Protein AF-A0AA92TWD4-F1 (afdb_monomer)

pLDDT: mean 75.39, std 17.42, range [27.11, 96.5]

Mean predicted aligned error: 9.25 Å

Organism: NCBI:txid165179

Structure (mmCIF, N/CA/C/O backbone):
data_AF-A0AA92TWD4-F1
#
_entry.id   AF-A0AA92TWD4-F1
#
loop_
_atom_site.group_PDB
_atom_site.id
_atom_site.type_symbol
_atom_site.label_atom_id
_atom_site.label_alt_id
_atom_site.label_comp_id
_atom_site.label_asym_id
_atom_site.label_entity_id
_atom_site.label_seq_id
_atom_site.pdbx_PDB_ins_code
_atom_site.Cartn_x
_atom_site.Cartn_y
_atom_site.Cartn_z
_atom_site.occupancy
_atom_site.B_iso_or_equiv
_atom_site.auth_seq_id
_atom_site.auth_comp_id
_atom_site.auth_asym_id
_atom_site.auth_atom_id
_atom_site.pdbx_PDB_model_num
ATOM 1 N N . MET A 1 1 ? 1.223 0.949 -36.300 1.00 35.69 1 MET A N 1
ATOM 2 C CA . MET A 1 1 ? 0.682 0.267 -35.106 1.00 35.69 1 MET A CA 1
ATOM 3 C C . MET A 1 1 ? 1.889 -0.228 -34.320 1.00 35.69 1 MET A C 1
ATOM 5 O O . MET A 1 1 ? 2.682 -0.948 -34.904 1.00 35.69 1 MET A O 1
ATOM 9 N N . HIS A 1 2 ? 2.108 0.278 -33.099 1.00 35.28 2 HIS A N 1
ATOM 10 C CA . HIS A 1 2 ? 3.255 -0.041 -32.235 1.00 35.28 2 HIS A CA 1
ATOM 11 C C . HIS A 1 2 ? 2.772 -0.928 -31.090 1.00 35.28 2 HIS A C 1
ATOM 13 O O . HIS A 1 2 ? 1.965 -0.481 -30.281 1.00 35.28 2 HIS A O 1
ATOM 19 N N . GLY A 1 3 ? 3.277 -2.145 -30.998 1.00 50.66 3 GLY A N 1
ATOM 20 C CA . GLY A 1 3 ? 3.135 -2.968 -29.807 1.00 50.66 3 GLY A CA 1
ATOM 21 C C . GLY A 1 3 ? 3.986 -4.202 -29.998 1.00 50.66 3 GLY A C 1
ATOM 22 O O . GLY A 1 3 ? 3.710 -4.926 -30.937 1.00 50.66 3 GLY A O 1
ATOM 23 N N . ASP A 1 4 ? 5.025 -4.372 -29.176 1.00 41.34 4 ASP A N 1
ATOM 24 C CA . ASP A 1 4 ? 5.765 -5.642 -29.028 1.00 41.34 4 ASP A CA 1
ATOM 25 C C . ASP A 1 4 ? 6.674 -5.673 -27.774 1.00 41.34 4 ASP A C 1
ATOM 27 O O . ASP A 1 4 ? 7.666 -6.394 -27.700 1.00 41.34 4 ASP A O 1
ATOM 31 N N . GLY A 1 5 ? 6.332 -4.910 -26.733 1.00 43.69 5 GLY A N 1
ATOM 32 C CA . GLY A 1 5 ? 6.957 -5.008 -25.412 1.00 43.69 5 GLY A CA 1
ATOM 33 C C . GLY A 1 5 ? 5.935 -5.536 -24.421 1.00 43.69 5 GLY A C 1
ATOM 34 O O . GLY A 1 5 ? 5.270 -4.736 -23.782 1.00 43.69 5 GLY A O 1
ATOM 35 N N . LYS A 1 6 ? 5.763 -6.863 -24.378 1.00 47.19 6 LYS A N 1
ATOM 36 C CA . LYS A 1 6 ? 4.859 -7.626 -23.498 1.00 47.19 6 LYS A CA 1
ATOM 37 C C . LYS A 1 6 ? 4.498 -6.861 -22.219 1.00 47.19 6 LYS A C 1
ATOM 39 O O . LYS A 1 6 ? 5.357 -6.751 -21.341 1.00 47.19 6 LYS A O 1
ATOM 44 N N . ASP A 1 7 ? 3.246 -6.413 -22.094 1.00 52.31 7 ASP A N 1
ATOM 45 C CA . ASP A 1 7 ? 2.673 -6.034 -20.801 1.00 52.31 7 ASP A CA 1
ATOM 46 C C . ASP A 1 7 ? 2.887 -7.221 -19.861 1.00 52.31 7 ASP A C 1
ATOM 48 O O . ASP A 1 7 ? 2.222 -8.255 -19.946 1.00 52.31 7 ASP A O 1
ATOM 52 N N . THR A 1 8 ? 3.923 -7.124 -19.038 1.00 71.00 8 THR A N 1
ATOM 53 C CA . THR A 1 8 ? 4.309 -8.198 -18.137 1.00 71.00 8 THR A CA 1
ATOM 54 C C . THR A 1 8 ? 3.728 -7.834 -16.791 1.00 71.00 8 THR A C 1
ATOM 56 O O . THR A 1 8 ? 3.915 -6.722 -16.303 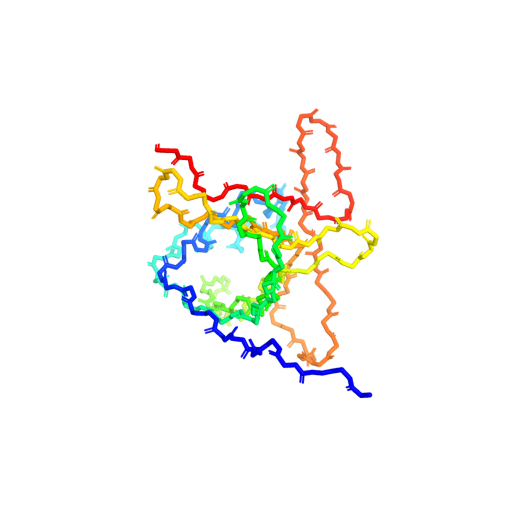1.00 71.00 8 THR A O 1
ATOM 59 N N . VAL A 1 9 ? 2.984 -8.757 -16.195 1.00 77.19 9 VAL A N 1
ATOM 60 C CA . VAL A 1 9 ? 2.442 -8.560 -14.855 1.00 77.19 9 VAL A CA 1
ATOM 61 C C . VAL A 1 9 ? 3.495 -9.008 -13.851 1.00 77.19 9 VAL A C 1
ATOM 63 O O . VAL A 1 9 ? 3.845 -10.186 -13.797 1.00 77.19 9 VAL A O 1
ATOM 66 N N . MET A 1 10 ? 3.981 -8.081 -13.031 1.00 81.31 10 MET A N 1
ATOM 67 C CA . MET A 1 10 ? 4.746 -8.404 -11.832 1.00 81.31 10 MET A CA 1
ATOM 68 C C . MET A 1 10 ? 3.780 -8.614 -10.671 1.00 81.31 10 MET A C 1
ATOM 70 O O . MET A 1 10 ? 2.837 -7.847 -10.488 1.00 81.31 10 MET A O 1
ATOM 74 N N . THR A 1 11 ? 4.026 -9.644 -9.865 1.00 85.25 11 THR A N 1
ATOM 75 C CA . THR A 1 11 ? 3.350 -9.813 -8.574 1.00 85.25 11 THR A CA 1
ATOM 76 C C . THR A 1 11 ? 4.326 -9.438 -7.472 1.00 85.25 11 THR A C 1
ATOM 78 O O . THR A 1 11 ? 5.381 -10.058 -7.343 1.00 85.25 11 THR A O 1
ATOM 81 N N . VAL A 1 12 ? 3.978 -8.426 -6.682 1.00 84.19 12 VAL A N 1
ATOM 82 C CA . VAL A 1 12 ? 4.672 -8.129 -5.430 1.00 84.19 12 VAL A CA 1
ATOM 83 C C . VAL A 1 12 ? 4.064 -9.021 -4.363 1.00 84.19 12 VAL A C 1
ATOM 85 O O . VAL A 1 12 ? 2.853 -8.984 -4.152 1.00 84.19 12 VAL A O 1
ATOM 88 N N . ASN A 1 13 ? 4.901 -9.828 -3.716 1.00 86.06 13 ASN A N 1
ATOM 89 C CA . ASN A 1 13 ? 4.480 -10.728 -2.650 1.00 86.06 13 ASN A CA 1
ATOM 90 C C . ASN A 1 13 ? 4.900 -10.185 -1.285 1.00 86.06 13 ASN A C 1
ATOM 92 O O . ASN A 1 13 ? 5.973 -9.595 -1.159 1.00 86.06 13 ASN A O 1
ATOM 96 N N . ASN A 1 14 ? 4.089 -10.4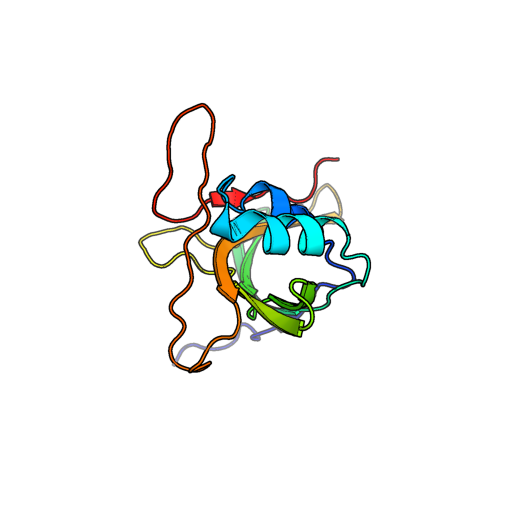54 -0.262 1.00 88.44 14 ASN A N 1
ATOM 97 C CA . ASN A 1 14 ? 4.395 -10.167 1.140 1.00 88.44 14 ASN A CA 1
ATOM 98 C C . ASN A 1 14 ? 4.724 -8.691 1.424 1.00 88.44 14 ASN A C 1
ATOM 100 O O . ASN A 1 14 ? 5.610 -8.384 2.222 1.00 88.44 14 ASN A O 1
ATOM 104 N N . PHE A 1 15 ? 4.016 -7.761 0.779 1.00 87.75 15 PHE A N 1
ATOM 105 C CA . PHE A 1 15 ? 4.254 -6.337 0.974 1.00 87.75 15 PHE A CA 1
ATOM 106 C C . PHE A 1 15 ? 3.803 -5.875 2.376 1.00 87.75 15 PHE A C 1
ATOM 108 O O . PHE A 1 15 ? 2.651 -6.113 2.760 1.00 87.75 15 PHE A O 1
ATOM 115 N N . PRO A 1 16 ? 4.663 -5.176 3.145 1.00 88.88 16 PRO A N 1
ATOM 116 C CA . PRO A 1 16 ? 4.367 -4.769 4.516 1.00 88.88 16 PRO A CA 1
ATOM 117 C C . PRO A 1 16 ? 3.545 -3.470 4.564 1.00 88.88 16 PRO A C 1
ATOM 119 O O . PRO A 1 16 ? 4.058 -2.400 4.893 1.00 88.88 16 PRO A O 1
ATOM 122 N N . VAL A 1 17 ? 2.242 -3.557 4.288 1.00 89.88 17 VAL A N 1
ATOM 123 C CA . VAL A 1 17 ? 1.313 -2.402 4.238 1.00 89.88 17 VAL A CA 1
ATOM 124 C C . VAL A 1 17 ? 1.283 -1.530 5.495 1.00 89.88 17 VAL A C 1
ATOM 126 O O . VAL A 1 17 ? 0.976 -0.343 5.396 1.00 89.88 17 VAL A O 1
ATOM 129 N N . LYS A 1 18 ? 1.670 -2.055 6.667 1.00 90.75 18 LYS A N 1
ATOM 130 C CA . LYS A 1 18 ? 1.784 -1.272 7.911 1.00 90.75 18 LYS A CA 1
ATOM 131 C C . LYS A 1 18 ? 2.705 -0.054 7.787 1.00 90.75 18 LYS A C 1
ATOM 133 O O . LYS A 1 18 ? 2.557 0.907 8.539 1.00 90.75 18 LYS A O 1
ATOM 138 N N . ILE A 1 19 ? 3.629 -0.052 6.817 1.00 86.88 19 ILE A N 1
ATOM 139 C CA . ILE A 1 19 ? 4.478 1.109 6.517 1.00 86.88 19 ILE A CA 1
ATOM 140 C C . ILE A 1 19 ? 3.658 2.350 6.133 1.00 86.88 19 ILE A C 1
ATOM 142 O O . ILE A 1 19 ? 4.069 3.470 6.439 1.00 86.88 19 ILE A O 1
ATOM 146 N N . PHE A 1 20 ? 2.470 2.168 5.544 1.00 87.56 20 PHE A N 1
ATOM 147 C CA . PHE A 1 20 ? 1.596 3.268 5.144 1.00 87.56 20 PHE A CA 1
ATOM 148 C C . PHE A 1 20 ? 1.021 4.049 6.330 1.00 87.56 20 PHE A C 1
ATOM 150 O O . PHE A 1 20 ? 0.711 5.229 6.178 1.00 87.56 20 PHE A O 1
ATOM 157 N N . ALA A 1 21 ? 0.988 3.466 7.535 1.00 89.12 21 ALA A N 1
ATOM 158 C CA . ALA A 1 21 ? 0.539 4.160 8.743 1.00 89.12 21 ALA A CA 1
ATOM 159 C C . ALA A 1 21 ? 1.360 5.422 9.054 1.00 89.12 21 ALA A C 1
ATOM 161 O O . ALA A 1 21 ? 0.847 6.351 9.675 1.00 89.12 21 ALA A O 1
ATOM 162 N N . ARG A 1 22 ? 2.622 5.492 8.605 1.00 85.19 22 ARG A N 1
ATOM 163 C CA . ARG A 1 22 ? 3.487 6.673 8.777 1.00 85.19 22 ARG A CA 1
ATOM 164 C C . ARG A 1 22 ? 2.975 7.906 8.031 1.00 85.19 22 ARG A C 1
ATOM 166 O O . ARG A 1 22 ? 3.298 9.016 8.434 1.00 85.19 22 ARG A O 1
ATOM 173 N N . TYR A 1 23 ? 2.185 7.707 6.978 1.00 81.44 23 TYR A N 1
ATOM 174 C CA . TYR A 1 23 ? 1.692 8.772 6.103 1.00 81.44 23 TYR A CA 1
ATOM 175 C C . TYR A 1 23 ? 0.223 9.130 6.366 1.00 81.44 23 TYR A C 1
ATOM 177 O O . TYR A 1 23 ? -0.289 10.097 5.800 1.00 81.44 23 TY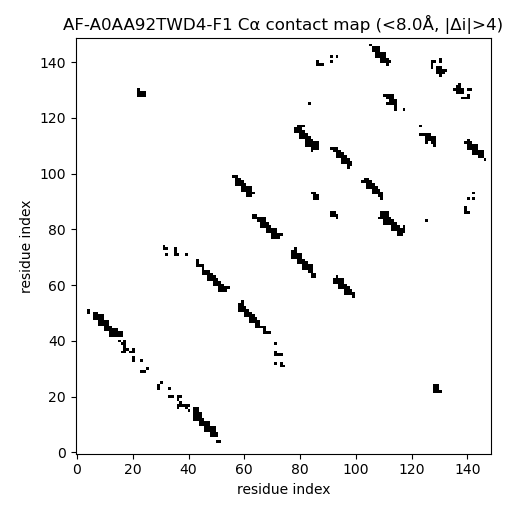R A O 1
ATOM 185 N N . ILE A 1 24 ? -0.455 8.377 7.240 1.00 85.38 24 ILE A N 1
ATOM 186 C CA . ILE A 1 24 ? -1.796 8.714 7.720 1.00 85.38 24 ILE A CA 1
ATOM 187 C C . ILE A 1 24 ? -1.695 9.922 8.676 1.00 85.38 24 ILE A C 1
ATOM 189 O O . ILE A 1 24 ? -0.892 9.867 9.621 1.00 85.38 24 ILE A O 1
ATOM 193 N N . PRO A 1 25 ? -2.482 10.999 8.457 1.00 81.31 25 PRO A N 1
ATOM 194 C CA . PRO A 1 25 ? -2.463 12.194 9.300 1.00 81.31 25 PRO A CA 1
ATOM 195 C C . PRO A 1 25 ? -2.674 11.901 10.789 1.00 81.31 25 PRO A C 1
ATOM 197 O O . PRO A 1 25 ? -3.446 11.021 11.163 1.00 81.31 25 PRO A O 1
ATOM 200 N N . GLU A 1 26 ? -2.016 12.679 11.650 1.00 80.56 26 GLU A N 1
ATOM 201 C CA . GLU A 1 26 ? -2.196 12.613 13.105 1.00 80.56 26 GLU A CA 1
ATOM 202 C C . GLU A 1 26 ? -3.322 13.542 13.552 1.00 80.56 26 GLU A C 1
ATOM 204 O O . GLU A 1 26 ? -3.093 14.628 14.076 1.00 80.56 26 GLU A O 1
ATOM 209 N N . ASN A 1 27 ? -4.561 13.119 13.308 1.00 83.12 27 ASN A N 1
ATOM 210 C CA . ASN A 1 27 ? -5.754 13.797 13.805 1.00 83.12 27 ASN A CA 1
ATOM 211 C C . ASN A 1 27 ? -6.730 12.792 14.439 1.00 83.12 27 ASN A C 1
ATOM 213 O O . ASN A 1 27 ? -6.559 11.577 14.320 1.00 83.12 27 ASN A O 1
ATOM 217 N N . ALA A 1 28 ? -7.734 13.306 15.155 1.00 81.69 28 ALA A N 1
ATOM 218 C CA . ALA A 1 28 ? -8.687 12.476 15.890 1.00 81.69 28 ALA A CA 1
ATOM 219 C C . ALA A 1 28 ? -9.477 11.526 14.973 1.00 81.69 28 ALA A C 1
ATOM 221 O O . ALA A 1 28 ? -9.729 10.389 15.356 1.00 81.69 28 ALA A O 1
ATOM 222 N N . GLU A 1 29 ? -9.806 11.969 13.759 1.00 84.25 29 GLU A N 1
ATOM 223 C CA . GLU A 1 29 ? -10.600 11.206 12.789 1.00 84.25 29 GLU A CA 1
ATOM 224 C C . GLU A 1 29 ? -9.836 10.004 12.216 1.00 84.25 29 GLU A C 1
ATOM 226 O O . GLU A 1 29 ? -10.422 8.956 11.964 1.00 84.25 29 GLU A O 1
ATOM 231 N N . MET A 1 30 ? -8.517 10.127 12.039 1.00 88.31 30 MET A N 1
ATOM 232 C CA . MET A 1 30 ? -7.679 9.101 11.403 1.00 88.31 30 MET A CA 1
ATOM 233 C C . MET A 1 30 ? -6.947 8.194 12.400 1.00 88.31 30 MET A C 1
ATOM 235 O O . MET A 1 30 ? -6.217 7.284 11.995 1.00 88.31 30 MET A O 1
ATOM 239 N N . LYS A 1 31 ? -7.131 8.426 13.706 1.00 91.12 31 LYS A N 1
ATOM 240 C CA . LYS A 1 31 ? -6.442 7.694 14.776 1.00 91.12 31 LYS A CA 1
ATOM 241 C C . LYS A 1 31 ? -6.685 6.187 14.688 1.00 91.12 31 LYS A C 1
ATOM 243 O O . LYS A 1 31 ? -5.725 5.418 14.697 1.00 91.12 31 LYS A O 1
ATOM 248 N N . ASP A 1 32 ? -7.941 5.776 14.560 1.00 94.25 32 ASP A N 1
ATOM 249 C CA . ASP A 1 32 ? -8.312 4.359 14.573 1.00 94.25 32 ASP A CA 1
ATOM 250 C C . ASP A 1 32 ? -7.806 3.626 13.325 1.00 94.25 32 ASP A C 1
ATOM 252 O O . ASP A 1 32 ? -7.215 2.552 13.441 1.00 94.25 32 ASP A O 1
ATOM 256 N N . LEU A 1 33 ? -7.915 4.258 12.149 1.00 94.06 33 LEU A N 1
ATOM 257 C CA . LEU A 1 33 ? -7.327 3.766 10.900 1.00 94.06 33 LEU A CA 1
ATOM 258 C C . LEU A 1 33 ? -5.811 3.556 11.038 1.00 94.06 33 LEU A C 1
ATOM 260 O O . LEU A 1 33 ? -5.285 2.500 10.681 1.00 94.06 33 LEU A O 1
ATOM 264 N N . LYS A 1 34 ? -5.097 4.561 11.563 1.00 93.50 34 LYS A N 1
ATOM 265 C CA . LYS A 1 34 ? -3.639 4.514 11.736 1.00 93.50 34 LYS A CA 1
ATOM 266 C C . LYS A 1 34 ? -3.225 3.388 12.682 1.00 93.50 34 LYS A C 1
ATOM 268 O O . LYS A 1 34 ? -2.278 2.662 12.380 1.00 93.50 34 LYS A O 1
ATOM 273 N N . GLU A 1 35 ? -3.917 3.229 13.808 1.00 94.50 35 GLU A N 1
ATOM 274 C CA . GLU A 1 35 ? -3.624 2.179 14.788 1.00 94.50 35 GLU A CA 1
ATOM 275 C C . GLU A 1 35 ? -3.957 0.776 14.266 1.00 94.50 35 GLU A C 1
ATOM 277 O O . GLU A 1 35 ? -3.157 -0.143 14.452 1.00 94.50 35 GLU A O 1
ATOM 282 N N . ALA A 1 36 ? -5.073 0.607 13.554 1.00 95.56 36 ALA A N 1
ATOM 283 C CA . ALA A 1 36 ? -5.412 -0.659 12.906 1.00 95.56 36 ALA A CA 1
ATOM 284 C C . ALA A 1 36 ? -4.358 -1.058 11.864 1.00 95.56 36 ALA A C 1
ATOM 286 O O . ALA A 1 36 ? -3.895 -2.198 11.836 1.00 95.56 36 ALA A O 1
ATOM 287 N N . LEU A 1 37 ? -3.900 -0.098 11.056 1.00 93.94 37 LEU A N 1
ATOM 288 C CA . LEU A 1 37 ? -2.893 -0.330 10.026 1.00 93.94 37 LEU A CA 1
ATOM 289 C C . LEU A 1 37 ? -1.513 -0.682 10.606 1.00 93.94 37 LEU A C 1
ATOM 291 O O . LEU A 1 37 ? -0.820 -1.529 10.047 1.00 93.94 37 LEU A O 1
ATOM 295 N N . LYS A 1 38 ? -1.112 -0.096 11.746 1.00 93.75 38 LYS A N 1
ATOM 296 C CA . LYS A 1 38 ? 0.140 -0.460 12.447 1.00 93.75 38 LYS A CA 1
ATOM 297 C C . LYS A 1 38 ? 0.157 -1.918 12.914 1.00 93.75 38 LYS A C 1
ATOM 299 O O . LYS A 1 38 ? 1.226 -2.526 12.933 1.00 93.75 38 LYS A O 1
ATOM 304 N N . LYS A 1 39 ? -1.007 -2.449 13.298 1.00 93.19 39 LYS A N 1
ATOM 305 C CA . LYS A 1 39 ? -1.198 -3.826 13.783 1.00 93.19 39 LYS A CA 1
ATOM 306 C C . LYS A 1 39 ? -1.434 -4.834 12.659 1.00 93.19 39 LYS A C 1
ATOM 308 O O . LYS A 1 39 ? -1.572 -6.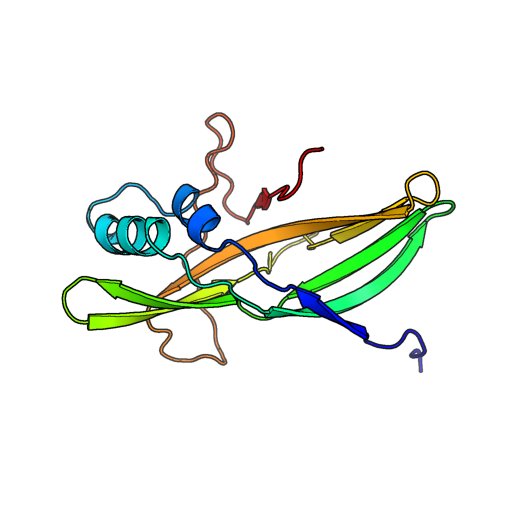020 12.930 1.00 93.19 39 LYS A O 1
ATOM 313 N N . TYR A 1 40 ? -1.508 -4.384 11.408 1.00 91.56 40 TYR A N 1
ATOM 314 C CA . TYR A 1 40 ? -1.766 -5.273 10.288 1.00 91.56 40 TYR A CA 1
ATOM 315 C C . TYR A 1 40 ? -0.529 -6.127 9.976 1.00 91.56 40 TYR A C 1
ATOM 317 O O . TYR A 1 40 ? 0.504 -5.615 9.536 1.00 91.56 40 TYR A O 1
ATOM 325 N N . GLU A 1 41 ? -0.642 -7.433 10.213 1.00 86.75 41 GLU A N 1
ATOM 326 C CA . GLU A 1 41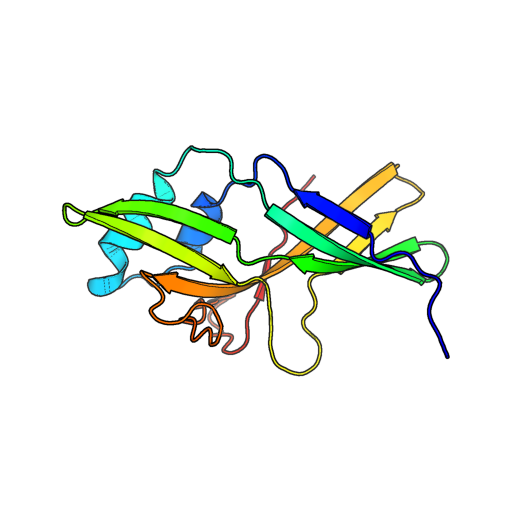 ? 0.456 -8.400 10.052 1.00 86.75 41 GLU A CA 1
ATOM 327 C C . GLU A 1 41 ? 0.315 -9.292 8.816 1.00 86.75 41 GLU A C 1
ATOM 329 O O . GLU A 1 41 ? 1.281 -9.944 8.419 1.00 86.75 41 GLU A O 1
ATOM 334 N N . MET A 1 42 ? -0.859 -9.313 8.180 1.00 85.56 42 MET A N 1
ATOM 335 C CA . MET A 1 42 ? -1.075 -10.172 7.020 1.00 85.56 42 MET A CA 1
ATOM 336 C C . MET A 1 42 ? -0.223 -9.698 5.826 1.00 85.56 42 MET A C 1
ATOM 338 O O . MET A 1 42 ? -0.204 -8.503 5.515 1.00 85.56 42 MET A O 1
ATOM 342 N N . PRO A 1 43 ? 0.487 -10.606 5.135 1.00 79.44 43 PRO A N 1
ATOM 343 C CA . PRO A 1 43 ? 1.194 -10.261 3.911 1.00 79.44 43 PRO A CA 1
ATOM 344 C C . PRO A 1 43 ? 0.198 -9.859 2.820 1.00 79.44 43 PRO A C 1
ATOM 346 O O . PRO A 1 43 ? -0.781 -10.565 2.576 1.00 79.44 43 PRO A O 1
ATOM 349 N N . VAL A 1 44 ? 0.460 -8.741 2.138 1.00 90.31 44 VAL A N 1
ATOM 350 C CA . VAL A 1 44 ? -0.388 -8.276 1.033 1.00 90.31 44 VAL A CA 1
ATOM 351 C C . VAL A 1 44 ? 0.319 -8.499 -0.286 1.00 90.31 44 VAL A C 1
ATOM 353 O O . VAL A 1 44 ? 1.460 -8.075 -0.475 1.00 90.31 44 VAL A O 1
ATOM 356 N N . ASN A 1 45 ? -0.388 -9.142 -1.207 1.00 90.69 45 ASN A N 1
ATOM 357 C CA . ASN A 1 45 ? 0.080 -9.339 -2.566 1.00 90.69 45 ASN A CA 1
ATOM 358 C C . ASN A 1 45 ? -0.677 -8.391 -3.490 1.00 90.69 45 ASN A C 1
ATOM 360 O O . ASN A 1 45 ? -1.892 -8.238 -3.366 1.00 90.69 45 ASN A O 1
ATOM 364 N N . PHE A 1 46 ? 0.026 -7.779 -4.434 1.00 88.62 46 PHE A N 1
ATOM 365 C CA . PHE A 1 46 ? -0.604 -6.958 -5.461 1.00 88.62 46 PHE A CA 1
ATOM 366 C C . PHE A 1 46 ? 0.102 -7.128 -6.797 1.00 88.62 46 PHE A C 1
ATOM 368 O O . PHE A 1 46 ? 1.279 -7.492 -6.872 1.00 88.62 46 PHE A O 1
ATOM 375 N N . LYS A 1 47 ? -0.650 -6.889 -7.866 1.00 87.75 47 LYS A N 1
ATOM 376 C CA . LYS A 1 47 ? -0.146 -6.952 -9.231 1.00 87.75 47 LYS A CA 1
ATOM 377 C C . LYS A 1 47 ? 0.260 -5.566 -9.697 1.00 87.75 47 LYS A C 1
ATOM 379 O O . LYS A 1 47 ? -0.252 -4.553 -9.226 1.00 87.75 47 LYS A O 1
ATOM 384 N N . SER A 1 48 ? 1.196 -5.532 -10.629 1.00 84.12 48 SER A N 1
ATOM 385 C CA . SER A 1 48 ? 1.583 -4.320 -11.321 1.00 84.12 48 SER A CA 1
ATOM 386 C C . SER A 1 48 ? 1.879 -4.633 -12.775 1.00 84.12 48 SER A C 1
ATOM 388 O O . SER A 1 48 ? 2.615 -5.577 -13.068 1.00 84.12 48 SER A O 1
ATOM 390 N N . VAL A 1 49 ? 1.310 -3.840 -13.681 1.00 83.88 49 VAL A N 1
ATOM 391 C CA . VAL A 1 49 ? 1.737 -3.848 -15.082 1.00 83.88 49 VAL A CA 1
ATOM 392 C C . VAL A 1 49 ? 3.123 -3.219 -15.150 1.00 83.88 49 VAL A C 1
ATOM 394 O O . VAL A 1 49 ? 3.351 -2.156 -14.569 1.00 83.88 49 VAL A O 1
ATOM 397 N N . VAL A 1 50 ? 4.043 -3.885 -15.841 1.00 79.50 50 VAL A N 1
ATOM 398 C CA . VAL A 1 50 ? 5.429 -3.447 -15.995 1.00 79.50 50 VAL A CA 1
ATOM 399 C C . VAL A 1 50 ? 5.693 -3.042 -17.434 1.00 79.50 50 VAL A C 1
ATOM 401 O O . VAL A 1 50 ? 5.443 -3.815 -18.357 1.00 79.50 50 VAL A O 1
ATOM 404 N N . TYR A 1 51 ? 6.267 -1.855 -17.605 1.00 80.00 51 TYR A N 1
ATOM 405 C CA . TYR A 1 51 ? 6.743 -1.356 -18.888 1.00 80.00 51 TYR A CA 1
ATOM 406 C C . TYR A 1 51 ? 8.261 -1.173 -18.843 1.00 80.00 51 TYR A C 1
ATOM 408 O O . TYR A 1 51 ? 8.761 -0.276 -18.163 1.00 80.00 51 TYR A O 1
ATOM 416 N N . TYR A 1 52 ? 9.001 -2.026 -19.551 1.00 77.94 52 TYR A N 1
ATOM 417 C CA . TYR A 1 52 ? 10.464 -1.973 -19.604 1.00 77.94 52 TYR A CA 1
ATOM 418 C C . TYR A 1 52 ? 10.958 -0.970 -20.647 1.00 77.94 52 TYR A C 1
ATOM 420 O O . TYR A 1 52 ? 10.442 -0.909 -21.762 1.00 77.94 52 TYR A O 1
ATOM 428 N N . TYR A 1 53 ? 12.008 -0.228 -20.305 1.00 77.50 53 TYR A N 1
ATOM 429 C CA . TYR A 1 53 ? 12.731 0.633 -21.233 1.00 77.50 53 TYR A CA 1
ATOM 430 C C . TYR A 1 53 ? 14.229 0.644 -20.899 1.00 77.50 53 TYR A C 1
ATOM 432 O O . TYR A 1 53 ? 14.641 0.605 -19.739 1.00 77.50 53 TYR A O 1
ATOM 440 N N . THR A 1 54 ? 15.072 0.667 -21.926 1.00 71.44 54 THR A N 1
ATOM 441 C CA . THR A 1 54 ? 16.524 0.544 -21.749 1.00 71.44 54 THR A CA 1
ATOM 442 C C . THR A 1 54 ? 17.186 1.915 -21.750 1.00 71.44 54 THR A C 1
ATOM 444 O O . THR A 1 54 ? 16.995 2.696 -22.680 1.00 71.44 54 THR A O 1
ATOM 447 N N . VAL A 1 55 ? 18.017 2.179 -20.741 1.00 66.56 55 VAL A N 1
ATOM 448 C CA . VAL A 1 55 ? 18.936 3.322 -20.690 1.00 66.56 55 VAL A CA 1
ATOM 449 C C . VAL A 1 55 ? 20.336 2.745 -20.496 1.00 66.56 55 VAL A C 1
ATOM 451 O O . VAL A 1 55 ? 20.744 2.485 -19.370 1.00 66.56 55 VAL A O 1
ATOM 454 N N . THR A 1 56 ? 21.052 2.459 -21.588 1.00 61.41 56 THR A N 1
ATOM 455 C CA . THR A 1 56 ? 22.363 1.780 -21.568 1.00 61.41 56 THR A CA 1
ATOM 456 C C . THR A 1 56 ? 23.292 2.362 -20.489 1.00 61.41 56 THR A C 1
ATOM 458 O O . THR A 1 56 ? 23.510 3.575 -20.506 1.00 61.41 56 THR A O 1
ATOM 461 N N . PRO A 1 57 ? 23.868 1.555 -19.569 1.00 66.69 57 PRO A N 1
ATOM 462 C CA . PRO A 1 57 ? 23.870 0.083 -19.479 1.00 66.69 57 PRO A CA 1
ATOM 463 C C . PRO A 1 57 ? 22.780 -0.531 -18.564 1.00 66.69 57 PRO A C 1
ATOM 465 O O . PRO A 1 57 ? 22.844 -1.712 -18.233 1.00 66.69 57 PRO A O 1
ATOM 468 N N . VAL A 1 58 ? 21.793 0.245 -18.115 1.00 69.12 58 VAL A N 1
ATOM 469 C CA . VAL A 1 58 ? 20.787 -0.151 -17.114 1.00 69.12 58 VAL A CA 1
ATOM 470 C C . VAL A 1 58 ? 19.436 -0.431 -17.782 1.00 69.12 58 VAL A C 1
ATOM 472 O O . VAL A 1 58 ? 18.969 0.327 -18.635 1.00 69.12 58 VAL A O 1
ATOM 475 N N . VAL A 1 59 ? 18.763 -1.510 -17.375 1.00 76.06 59 VAL A N 1
ATOM 476 C CA . VAL A 1 59 ? 17.350 -1.717 -17.730 1.00 76.06 59 VAL A CA 1
ATOM 477 C C . VAL A 1 59 ? 16.506 -1.017 -16.675 1.00 76.06 59 VAL A C 1
ATOM 479 O O . VAL A 1 59 ? 16.609 -1.334 -15.492 1.00 76.06 59 VAL A O 1
ATOM 482 N N . GLN A 1 60 ? 15.680 -0.065 -17.089 1.00 78.62 60 GLN A N 1
ATOM 483 C CA . GLN A 1 60 ? 14.701 0.577 -16.221 1.00 78.62 60 GLN A CA 1
ATOM 484 C C . GLN A 1 60 ? 13.299 0.073 -16.566 1.00 78.62 60 GLN A C 1
ATOM 486 O O . GLN A 1 60 ? 13.053 -0.483 -17.638 1.00 78.62 60 GLN A O 1
ATOM 491 N N . PHE A 1 61 ? 12.368 0.220 -15.634 1.00 79.00 61 PHE A N 1
ATOM 492 C CA . PHE A 1 61 ? 10.976 -0.122 -15.876 1.00 79.00 61 PHE A CA 1
ATOM 493 C C . PHE A 1 61 ? 10.036 0.804 -15.122 1.00 79.00 61 PHE A C 1
ATOM 495 O O . PHE A 1 61 ? 10.328 1.232 -14.011 1.00 79.00 61 PHE A O 1
ATOM 502 N N . MET A 1 62 ? 8.895 1.109 -15.729 1.00 80.81 62 MET A N 1
ATOM 503 C CA . MET A 1 62 ? 7.768 1.728 -15.045 1.00 80.81 62 MET A CA 1
ATOM 504 C C . MET A 1 62 ? 6.845 0.644 -14.510 1.00 80.81 62 MET A C 1
ATOM 506 O O . MET A 1 62 ? 6.683 -0.413 -15.121 1.00 80.81 62 MET A O 1
ATOM 510 N N . LEU A 1 63 ? 6.226 0.933 -13.378 1.00 80.44 63 LEU A N 1
ATOM 511 C CA . LEU A 1 63 ? 5.223 0.089 -12.756 1.00 80.44 63 LEU A CA 1
ATOM 512 C C . LEU A 1 63 ? 3.912 0.859 -12.664 1.00 80.44 63 LEU A C 1
ATOM 514 O O . LEU A 1 63 ? 3.880 2.028 -12.272 1.00 80.44 63 LEU A O 1
ATOM 518 N N . PHE A 1 64 ? 2.828 0.150 -12.932 1.00 81.06 64 PHE A N 1
ATOM 519 C CA . PHE A 1 64 ? 1.464 0.609 -12.720 1.00 81.06 64 PHE A CA 1
ATOM 520 C C . PHE A 1 64 ? 0.801 -0.370 -11.748 1.00 81.06 64 PHE A C 1
ATOM 522 O O . PHE A 1 64 ? 0.278 -1.396 -12.189 1.00 81.06 64 PHE A O 1
ATOM 529 N N . PRO A 1 65 ? 0.966 -0.187 -10.424 1.00 84.06 65 PRO A N 1
ATOM 530 C CA . PRO A 1 65 ? 0.403 -1.104 -9.443 1.00 84.06 65 PRO A CA 1
ATOM 531 C C . PRO A 1 65 ? -1.116 -0.985 -9.385 1.00 84.06 65 PRO A C 1
ATOM 533 O O . PRO A 1 65 ? -1.656 0.124 -9.405 1.00 84.06 65 PRO A O 1
ATOM 536 N N . ASP A 1 66 ? -1.786 -2.122 -9.231 1.00 86.88 66 ASP A N 1
ATOM 537 C CA . ASP A 1 66 ? -3.178 -2.141 -8.798 1.00 86.88 66 ASP A CA 1
ATOM 538 C C . ASP A 1 66 ? -3.297 -1.511 -7.402 1.00 86.88 66 ASP A C 1
ATOM 540 O O . ASP A 1 66 ? -2.348 -1.509 -6.610 1.00 86.88 66 ASP A O 1
ATOM 544 N N . ALA A 1 67 ? -4.486 -0.997 -7.077 1.00 88.81 67 ALA A N 1
ATOM 545 C CA . ALA A 1 67 ? -4.750 -0.477 -5.742 1.00 88.81 67 ALA A CA 1
ATOM 546 C C . ALA A 1 67 ? -4.540 -1.582 -4.691 1.00 88.81 67 ALA A C 1
ATOM 548 O O . ALA A 1 67 ? -5.191 -2.632 -4.721 1.00 88.81 67 ALA A O 1
ATOM 549 N N . ILE A 1 68 ? -3.648 -1.332 -3.735 1.00 92.00 68 ILE A N 1
ATOM 550 C CA . ILE A 1 68 ? -3.342 -2.276 -2.661 1.00 92.00 68 ILE A CA 1
ATOM 551 C C . ILE A 1 68 ? -4.532 -2.273 -1.707 1.00 92.00 68 ILE A C 1
ATOM 553 O O . ILE A 1 68 ? -4.858 -1.238 -1.131 1.00 92.00 68 ILE A O 1
ATOM 557 N N . THR A 1 69 ? -5.197 -3.414 -1.555 1.00 93.75 69 THR A N 1
ATOM 558 C CA . THR A 1 69 ? -6.439 -3.513 -0.779 1.00 93.75 69 THR A CA 1
ATOM 559 C C . THR A 1 69 ? -6.218 -4.323 0.488 1.00 93.75 69 THR A C 1
ATOM 561 O O . THR A 1 69 ? -5.645 -5.410 0.439 1.00 93.75 69 THR A O 1
ATOM 564 N N . VAL A 1 70 ? -6.708 -3.811 1.614 1.00 95.31 70 VAL A N 1
ATOM 565 C CA . VAL A 1 70 ? -6.706 -4.497 2.909 1.00 95.31 70 VAL A CA 1
ATOM 566 C C . VAL A 1 70 ? -8.056 -4.345 3.591 1.00 95.31 70 VAL A C 1
ATOM 568 O O . VAL A 1 70 ? -8.760 -3.364 3.371 1.00 95.31 70 VAL A O 1
ATOM 571 N N . ASN A 1 71 ? -8.399 -5.301 4.448 1.00 95.31 71 ASN A N 1
ATOM 572 C CA . ASN A 1 71 ? -9.530 -5.181 5.362 1.00 95.31 71 ASN A CA 1
ATOM 573 C C . ASN A 1 71 ? -8.974 -4.928 6.764 1.00 95.31 71 ASN A C 1
ATOM 575 O O . ASN A 1 71 ? -8.171 -5.726 7.250 1.00 95.31 71 ASN A O 1
ATOM 579 N N . LEU A 1 72 ? -9.357 -3.812 7.380 1.00 95.44 72 LEU A N 1
ATOM 580 C CA . LEU A 1 72 ? -8.922 -3.417 8.719 1.00 95.44 72 LEU A CA 1
ATOM 581 C C . LEU A 1 72 ? -10.102 -3.470 9.684 1.00 95.44 72 LEU A C 1
ATOM 583 O O . LEU A 1 72 ? -11.190 -3.012 9.352 1.00 95.44 72 LEU A O 1
ATOM 587 N N . GLU A 1 73 ? -9.877 -3.982 10.888 1.00 94.75 73 GLU A N 1
ATOM 588 C CA . GLU A 1 73 ? -10.879 -3.990 11.954 1.00 94.75 73 GLU A CA 1
ATOM 589 C C . GLU A 1 73 ? -10.619 -2.836 12.924 1.00 94.75 73 GLU A C 1
ATOM 591 O O . GLU A 1 73 ? -9.561 -2.768 13.554 1.00 94.75 73 GLU A O 1
ATOM 596 N N . TYR A 1 74 ? -11.573 -1.911 13.029 1.00 94.88 74 TYR A N 1
ATOM 597 C CA . TYR A 1 74 ? -11.580 -0.827 14.015 1.00 94.88 74 TYR A CA 1
ATOM 598 C C . TYR A 1 74 ? -12.988 -0.239 14.150 1.00 94.88 74 TYR A C 1
ATOM 600 O O . TYR A 1 74 ? -13.858 -0.501 13.328 1.00 94.88 74 TYR A O 1
ATOM 608 N N . GLY A 1 75 ? -13.254 0.500 15.232 1.00 91.00 75 GLY A N 1
ATOM 609 C CA . GLY A 1 75 ? -14.579 1.098 15.459 1.00 91.00 75 GLY A CA 1
ATOM 610 C C . GLY A 1 75 ? -15.734 0.087 15.561 1.00 91.00 75 GLY A C 1
ATOM 611 O O . GLY A 1 75 ? -16.890 0.469 15.416 1.00 91.00 75 GLY A O 1
ATOM 612 N N . GLY A 1 76 ? -15.437 -1.199 15.793 1.00 93.50 76 GLY A N 1
ATOM 613 C CA . GLY A 1 76 ? -16.430 -2.277 15.827 1.00 93.50 76 GLY A CA 1
ATOM 614 C C . GLY A 1 76 ? -16.885 -2.784 14.452 1.00 93.50 76 GLY A C 1
ATOM 615 O O . GLY A 1 76 ? -17.832 -3.565 14.396 1.00 93.50 76 GLY A O 1
ATOM 616 N N . ALA A 1 77 ? -16.233 -2.375 13.361 1.00 95.69 77 ALA A N 1
ATOM 617 C CA . ALA A 1 77 ? -16.540 -2.818 12.005 1.00 95.69 77 ALA A CA 1
ATOM 618 C C . ALA A 1 77 ? -15.275 -3.223 11.232 1.00 95.69 77 ALA A C 1
ATOM 620 O O . ALA A 1 77 ? -14.144 -2.901 11.607 1.00 95.69 77 ALA A O 1
ATOM 621 N N . THR A 1 78 ? -15.479 -3.943 10.130 1.00 96.50 78 THR A N 1
ATOM 622 C CA . THR A 1 78 ? -14.435 -4.211 9.139 1.00 96.50 78 THR A CA 1
ATOM 623 C C . THR A 1 78 ? -14.532 -3.176 8.025 1.00 96.50 78 THR A C 1
ATOM 625 O O . THR A 1 78 ? -15.569 -3.062 7.375 1.00 96.50 78 THR A O 1
ATOM 628 N N . HIS A 1 79 ? -13.437 -2.468 7.778 1.00 96.38 79 HIS A N 1
ATOM 629 C CA . HIS A 1 79 ? -13.323 -1.425 6.767 1.00 96.38 79 HIS A CA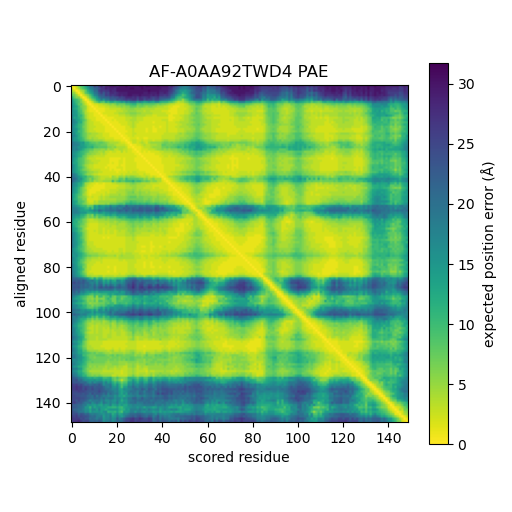 1
ATOM 630 C C . HIS A 1 79 ? -12.426 -1.884 5.620 1.00 96.38 79 HIS A C 1
ATOM 632 O O . HIS A 1 79 ? -11.299 -2.340 5.847 1.00 96.38 79 HIS A O 1
ATOM 638 N N . LYS A 1 80 ? -12.896 -1.736 4.378 1.00 96.00 80 LYS A N 1
ATOM 639 C CA . LYS A 1 80 ? -12.072 -1.988 3.189 1.00 96.00 80 LYS A CA 1
ATOM 640 C C . LYS A 1 80 ? -11.254 -0.735 2.904 1.00 96.00 80 LYS A C 1
ATOM 642 O O . LYS A 1 80 ? -11.809 0.304 2.556 1.00 96.00 80 LYS A O 1
ATOM 647 N N . VAL A 1 81 ? -9.933 -0.842 2.981 1.00 95.06 81 VAL A N 1
ATOM 648 C CA . VAL A 1 81 ? -9.012 0.262 2.696 1.00 95.06 81 VAL A CA 1
ATOM 649 C C . VAL A 1 81 ? -8.243 -0.021 1.413 1.00 95.06 81 VAL A C 1
ATOM 651 O O . VAL A 1 81 ? -7.619 -1.074 1.273 1.00 95.06 81 VAL A O 1
ATOM 654 N N . LYS A 1 82 ? -8.282 0.926 0.474 1.00 93.88 82 LYS A N 1
ATOM 655 C CA . LYS A 1 82 ? -7.516 0.893 -0.777 1.00 93.88 82 LYS A CA 1
ATOM 656 C C . LYS A 1 82 ? -6.411 1.937 -0.745 1.00 93.88 82 LYS A C 1
ATOM 658 O O . LYS A 1 82 ? -6.693 3.103 -0.501 1.00 93.88 82 LYS A O 1
ATOM 663 N N . PHE A 1 83 ? -5.180 1.535 -1.043 1.00 90.44 83 PHE A N 1
ATOM 664 C CA . PHE A 1 83 ? -4.037 2.426 -1.228 1.00 90.44 83 PHE A CA 1
ATOM 665 C C . PHE A 1 83 ? -3.695 2.535 -2.710 1.00 90.44 83 PHE A C 1
ATOM 667 O O . PHE A 1 83 ? -3.525 1.528 -3.397 1.00 90.44 83 PHE A O 1
ATOM 674 N N . TYR A 1 84 ? -3.559 3.764 -3.195 1.00 86.81 84 TYR A N 1
ATOM 675 C CA . TYR A 1 84 ? -3.353 4.047 -4.608 1.00 86.81 84 TYR A CA 1
ATOM 676 C C . TYR A 1 84 ? -1.908 4.444 -4.879 1.00 86.81 84 TYR A C 1
ATOM 678 O O . TYR A 1 84 ? -1.404 5.433 -4.341 1.00 86.81 84 TYR A O 1
ATOM 686 N N . CYS A 1 85 ? -1.255 3.690 -5.759 1.00 79.19 85 CYS A N 1
ATOM 687 C CA . CYS A 1 85 ? 0.103 3.947 -6.223 1.00 79.19 85 CYS A CA 1
ATOM 688 C C . CYS A 1 85 ? 0.097 4.731 -7.548 1.00 79.19 85 CYS A C 1
ATOM 690 O O . CYS A 1 85 ? 0.629 4.262 -8.550 1.00 79.19 85 CYS A O 1
ATOM 692 N N . TYR A 1 86 ? -0.571 5.889 -7.595 1.00 67.81 86 TYR A N 1
ATOM 693 C CA . TYR A 1 86 ? -0.656 6.705 -8.811 1.00 67.81 86 TYR A CA 1
ATOM 694 C C . TYR A 1 86 ? -0.489 8.186 -8.502 1.00 67.81 86 TYR A C 1
ATOM 696 O O . TYR A 1 86 ? -1.332 8.754 -7.820 1.00 67.81 86 TYR A O 1
ATOM 704 N N . SER A 1 87 ? 0.538 8.846 -9.038 1.00 50.44 87 SER A N 1
ATOM 705 C CA . SER A 1 87 ? 0.586 10.310 -9.018 1.00 50.44 87 SER A CA 1
ATOM 706 C C . SER A 1 87 ? 0.035 10.851 -10.334 1.00 50.44 87 SER A C 1
ATOM 708 O O . SER A 1 87 ? 0.676 10.786 -11.382 1.00 50.44 87 SER A O 1
ATOM 710 N N . SER A 1 88 ? -1.187 11.378 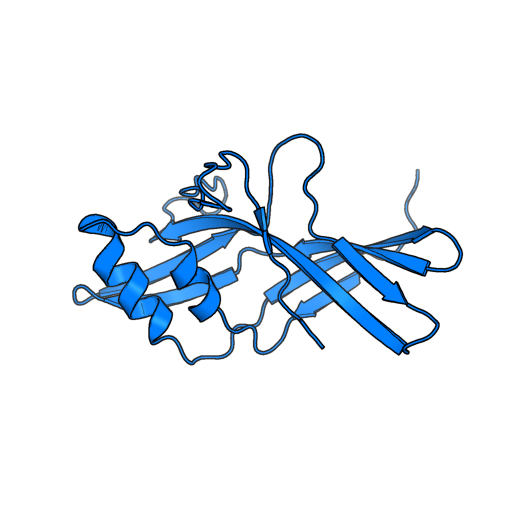-10.284 1.00 42.97 88 SER A N 1
ATOM 711 C CA . SER A 1 88 ? -1.734 12.180 -11.373 1.00 42.97 88 SER A CA 1
ATOM 712 C C . SER A 1 88 ? -1.032 13.539 -11.392 1.00 42.97 88 SER A C 1
ATOM 714 O O . SER A 1 88 ? -1.203 14.333 -10.467 1.00 42.97 88 SER A O 1
ATOM 716 N N . GLY A 1 89 ? -0.277 13.813 -12.456 1.00 43.28 89 GLY A N 1
ATOM 717 C CA . GLY A 1 89 ? 0.322 15.122 -12.723 1.00 43.28 89 GLY A CA 1
ATOM 718 C C . GLY A 1 89 ? 1.824 15.046 -12.989 1.00 43.28 89 GLY A C 1
ATOM 719 O O . GLY A 1 89 ? 2.613 14.832 -12.076 1.00 43.28 89 GLY A O 1
ATOM 720 N N . ASN A 1 90 ? 2.194 15.246 -14.257 1.00 43.06 90 ASN A N 1
ATOM 721 C CA . ASN A 1 90 ? 3.521 15.624 -14.758 1.00 43.06 90 ASN A CA 1
ATOM 722 C C . ASN A 1 90 ? 4.733 15.058 -13.984 1.00 43.06 90 ASN A C 1
ATOM 724 O O . ASN A 1 90 ? 5.476 15.822 -13.371 1.00 43.06 90 ASN A O 1
ATOM 728 N N . SER A 1 91 ? 4.975 13.743 -14.110 1.00 46.97 91 SER A N 1
ATOM 729 C CA . SER A 1 91 ? 6.305 13.100 -13.949 1.00 46.97 91 SER A CA 1
ATOM 730 C C . SER A 1 91 ? 6.600 12.295 -12.673 1.00 46.97 91 SER A C 1
ATOM 732 O O . SER A 1 91 ? 7.769 12.062 -12.370 1.00 46.97 91 SER A O 1
ATOM 734 N N . ARG A 1 92 ? 5.601 11.802 -11.932 1.00 57.75 92 ARG A N 1
ATOM 735 C CA . ARG A 1 92 ? 5.844 10.915 -10.772 1.00 57.75 92 ARG A CA 1
ATOM 736 C C . ARG A 1 92 ? 5.353 9.497 -11.036 1.00 57.75 92 ARG A C 1
ATOM 738 O O . ARG A 1 92 ? 4.248 9.115 -10.667 1.00 57.75 92 ARG A O 1
ATOM 745 N N . TYR A 1 93 ? 6.211 8.713 -11.670 1.00 61.44 93 TYR A N 1
ATOM 746 C CA . TYR A 1 93 ? 5.958 7.300 -11.929 1.00 61.44 93 TYR A CA 1
ATOM 747 C C . TYR A 1 93 ? 6.553 6.443 -10.818 1.00 61.44 93 TYR A C 1
ATOM 749 O O . TYR A 1 93 ? 7.586 6.789 -10.241 1.00 61.44 93 TYR A O 1
ATOM 757 N N . THR A 1 94 ? 5.909 5.314 -10.535 1.00 67.56 94 THR A N 1
ATOM 758 C CA . THR A 1 94 ? 6.597 4.209 -9.877 1.00 67.56 94 THR A CA 1
ATOM 759 C C . THR A 1 94 ? 7.586 3.650 -10.896 1.00 67.56 94 THR A C 1
ATOM 761 O O . THR A 1 94 ? 7.191 3.278 -12.001 1.00 67.56 94 THR A O 1
ATOM 764 N N . PHE A 1 95 ? 8.864 3.604 -10.542 1.00 73.94 95 PHE A N 1
ATOM 765 C CA . PHE A 1 95 ? 9.921 3.137 -11.433 1.00 73.94 95 PHE A CA 1
ATOM 766 C C . PHE A 1 95 ? 10.802 2.121 -10.723 1.00 73.94 95 PHE A C 1
ATOM 768 O O . PHE A 1 95 ? 10.895 2.096 -9.497 1.00 73.94 95 PHE A O 1
ATOM 775 N N . GLY A 1 96 ? 11.475 1.292 -11.497 1.00 74.06 96 GLY A N 1
ATOM 776 C CA . GLY A 1 96 ? 12.513 0.418 -11.009 1.00 74.06 96 GLY A CA 1
ATOM 777 C C . GLY A 1 96 ? 13.684 0.350 -11.966 1.00 74.06 96 GLY A C 1
ATOM 778 O O . GLY A 1 96 ? 13.624 0.809 -13.108 1.00 74.06 96 GLY A O 1
ATOM 779 N N . GLN A 1 97 ? 14.775 -0.196 -11.457 1.00 73.88 97 GLN A N 1
ATOM 780 C CA . GLN A 1 97 ? 16.018 -0.383 -12.180 1.00 73.88 97 GLN A CA 1
ATOM 781 C C . GLN A 1 97 ? 16.551 -1.787 -11.923 1.00 73.88 97 GLN A C 1
ATOM 783 O O . GLN A 1 97 ? 16.453 -2.323 -10.817 1.00 73.88 97 GLN A O 1
ATOM 788 N N . VAL A 1 98 ? 17.135 -2.373 -12.958 1.00 68.75 98 VAL A N 1
ATOM 789 C CA . VAL A 1 98 ? 17.919 -3.600 -12.884 1.00 68.75 98 VAL A CA 1
ATOM 790 C C . VAL A 1 98 ? 19.362 -3.204 -13.144 1.00 68.75 98 VAL A C 1
ATOM 792 O O . VAL A 1 98 ? 19.717 -2.856 -14.274 1.00 68.75 98 VAL A O 1
ATOM 795 N N . THR A 1 99 ? 20.197 -3.219 -12.107 1.00 63.91 99 THR A N 1
ATOM 796 C CA . THR A 1 99 ? 21.619 -2.912 -12.282 1.00 63.91 99 THR A CA 1
ATOM 797 C C . THR A 1 99 ? 22.375 -4.197 -12.629 1.00 63.91 99 THR A C 1
ATOM 799 O O . THR A 1 99 ? 22.308 -5.201 -11.912 1.00 63.91 99 THR A O 1
ATOM 802 N N . GLN A 1 100 ? 23.064 -4.190 -13.777 1.00 58.31 100 GLN A N 1
ATOM 803 C CA . GLN A 1 100 ? 23.778 -5.363 -14.307 1.00 58.31 100 GLN A CA 1
ATOM 804 C C . GLN A 1 100 ? 24.913 -5.827 -13.382 1.00 58.31 100 GLN A C 1
ATOM 806 O O . GLN A 1 100 ? 25.238 -7.008 -13.346 1.00 58.31 100 GLN A O 1
ATOM 811 N N . ASP A 1 101 ? 25.486 -4.906 -12.607 1.00 64.88 101 ASP A N 1
ATOM 812 C CA . ASP A 1 101 ? 26.607 -5.141 -11.696 1.00 64.88 101 ASP A CA 1
ATOM 813 C C . ASP A 1 101 ? 26.221 -5.920 -10.428 1.00 64.88 101 ASP A C 1
ATOM 815 O O . ASP A 1 101 ? 27.056 -6.618 -9.857 1.00 64.88 101 ASP A O 1
ATOM 819 N N . LYS A 1 102 ? 24.965 -5.816 -9.975 1.00 59.97 102 LYS A N 1
ATOM 820 C CA . LYS A 1 102 ? 24.526 -6.370 -8.682 1.00 59.97 102 LYS A CA 1
ATOM 821 C C . LYS A 1 102 ? 23.541 -7.525 -8.797 1.00 59.97 102 LYS A C 1
ATOM 823 O O . LYS A 1 102 ? 23.226 -8.118 -7.771 1.00 59.97 102 LYS A O 1
ATOM 828 N N . SER A 1 103 ? 23.030 -7.844 -9.992 1.00 63.41 103 SER A N 1
ATOM 829 C CA . SER A 1 103 ? 21.894 -8.777 -10.162 1.00 63.41 103 SER A CA 1
ATOM 830 C C . SER A 1 103 ? 20.708 -8.438 -9.238 1.00 63.41 103 SER A C 1
ATOM 832 O O . SER A 1 103 ? 19.959 -9.318 -8.818 1.00 63.41 103 SER A O 1
ATOM 834 N N . LYS A 1 104 ? 20.558 -7.156 -8.878 1.00 67.94 104 LYS A N 1
ATOM 835 C CA . LYS A 1 104 ? 19.511 -6.656 -7.985 1.00 67.94 104 LYS A CA 1
ATOM 836 C C . LYS A 1 104 ? 18.465 -5.913 -8.807 1.00 67.94 104 LYS A C 1
ATOM 838 O O . LYS A 1 104 ? 18.799 -5.090 -9.658 1.00 67.94 104 LYS A O 1
ATOM 843 N N . VAL A 1 105 ? 17.202 -6.212 -8.523 1.00 72.94 105 VAL A N 1
ATOM 844 C CA . VAL A 1 105 ? 16.046 -5.469 -9.025 1.00 72.94 105 VAL A CA 1
ATOM 845 C C . VAL A 1 105 ? 15.571 -4.567 -7.896 1.00 72.94 105 VAL A C 1
ATOM 847 O O . VAL A 1 105 ? 15.206 -5.055 -6.829 1.00 72.94 105 VAL A O 1
ATOM 850 N N . GLU A 1 106 ? 15.582 -3.259 -8.123 1.00 76.62 106 GLU A N 1
ATOM 851 C CA . GLU A 1 106 ? 15.080 -2.267 -7.173 1.00 76.62 106 GLU A CA 1
ATOM 852 C C . GLU A 1 106 ? 13.865 -1.561 -7.768 1.00 76.62 106 GLU A C 1
ATOM 854 O O . GLU A 1 106 ? 13.874 -1.203 -8.945 1.00 76.62 106 GLU A O 1
ATOM 859 N N . ALA A 1 107 ? 12.830 -1.333 -6.959 1.00 77.44 107 ALA A N 1
ATOM 860 C CA . ALA A 1 107 ? 11.630 -0.605 -7.360 1.00 77.44 107 ALA A CA 1
ATOM 861 C C . ALA A 1 107 ? 11.236 0.438 -6.305 1.00 77.44 107 ALA A C 1
ATOM 863 O O . ALA A 1 107 ? 11.353 0.210 -5.100 1.00 77.44 107 ALA A O 1
ATOM 864 N N . TYR A 1 108 ? 10.736 1.575 -6.778 1.00 76.06 108 TYR A N 1
ATOM 865 C CA . TYR A 1 108 ? 10.338 2.739 -5.996 1.00 76.06 108 TYR A CA 1
ATOM 866 C C . TYR A 1 108 ? 8.857 3.015 -6.242 1.00 76.06 108 TYR A C 1
ATOM 868 O O . TYR A 1 108 ? 8.504 3.484 -7.324 1.00 76.06 108 TYR A O 1
ATOM 876 N N . LEU A 1 109 ? 7.995 2.737 -5.253 1.00 77.44 109 LEU A N 1
ATOM 877 C CA . LEU A 1 109 ? 6.556 3.013 -5.349 1.00 77.44 109 LEU A CA 1
ATOM 878 C C . LEU A 1 109 ? 6.252 4.461 -4.981 1.00 77.44 109 LEU A C 1
ATOM 880 O O . LEU A 1 109 ? 6.592 4.942 -3.898 1.00 77.44 109 LEU A O 1
ATOM 884 N N . VAL A 1 110 ? 5.564 5.143 -5.893 1.00 76.44 110 VAL A N 1
ATOM 885 C CA . VAL A 1 110 ? 4.907 6.413 -5.599 1.00 76.44 110 VAL A CA 1
ATOM 886 C C . VAL A 1 110 ? 3.535 6.089 -5.058 1.00 76.44 110 VAL A C 1
ATOM 888 O O . VAL A 1 110 ? 2.671 5.622 -5.796 1.00 76.44 110 VAL A O 1
ATOM 891 N N . VAL A 1 111 ? 3.329 6.342 -3.773 1.00 77.62 111 VAL A N 1
ATOM 892 C CA . VAL A 1 111 ? 2.024 6.156 -3.144 1.00 77.62 111 VAL A CA 1
ATOM 893 C C . VAL A 1 111 ? 1.369 7.523 -3.021 1.00 77.62 111 VAL A C 1
ATOM 895 O O . VAL A 1 111 ? 1.997 8.476 -2.568 1.00 77.62 111 VAL A O 1
ATOM 898 N N . TYR A 1 112 ? 0.132 7.647 -3.486 1.00 78.88 112 TYR A N 1
ATOM 899 C CA . TYR A 1 112 ? -0.557 8.931 -3.577 1.00 78.88 112 TYR A CA 1
ATOM 900 C C . TYR A 1 112 ? -1.517 9.158 -2.428 1.00 78.88 112 TYR A C 1
ATOM 902 O O . TYR A 1 112 ? -1.474 10.206 -1.792 1.00 78.88 112 TYR A O 1
ATOM 910 N N . GLY A 1 113 ? -2.350 8.169 -2.132 1.00 84.81 113 GLY A N 1
ATOM 911 C CA . GLY A 1 113 ? -3.397 8.322 -1.142 1.00 84.81 113 GLY A CA 1
ATOM 912 C C . GLY A 1 113 ? -4.125 7.024 -0.867 1.00 84.81 113 GLY A C 1
ATOM 913 O O . GLY A 1 113 ? -3.736 5.956 -1.350 1.00 84.81 113 GLY A O 1
ATOM 914 N N . TYR A 1 114 ? -5.192 7.140 -0.091 1.00 89.75 114 TYR A N 1
ATOM 915 C CA . TYR A 1 114 ? -6.013 6.018 0.329 1.00 89.75 114 TYR A CA 1
ATOM 916 C C . TYR A 1 114 ? -7.502 6.367 0.322 1.00 89.75 114 TYR A C 1
ATOM 918 O O . TYR A 1 114 ? -7.880 7.528 0.459 1.00 89.75 114 TYR A O 1
ATOM 926 N N . GLU A 1 115 ? -8.346 5.348 0.192 1.00 92.44 115 GLU A N 1
ATOM 927 C CA . GLU A 1 115 ? -9.787 5.428 0.444 1.00 92.44 115 GLU A CA 1
ATOM 928 C C . GLU A 1 115 ? -10.185 4.384 1.475 1.00 92.44 115 GLU A C 1
ATOM 930 O O . GLU A 1 115 ? -9.714 3.246 1.430 1.00 92.44 115 GLU A O 1
ATOM 935 N N . VAL A 1 116 ? -11.079 4.778 2.375 1.00 93.88 116 VAL A N 1
ATOM 936 C CA . VAL A 1 116 ? -11.759 3.888 3.316 1.00 93.88 116 VAL A CA 1
ATOM 937 C C . VAL A 1 116 ? -13.185 3.714 2.816 1.00 93.88 116 VAL A C 1
ATOM 939 O O . VAL A 1 116 ? -13.859 4.705 2.544 1.00 93.88 116 VAL A O 1
ATOM 942 N N . ASP A 1 117 ? -13.617 2.464 2.672 1.00 94.25 117 ASP A N 1
ATOM 943 C CA . ASP A 1 117 ? -14.941 2.071 2.185 1.00 94.25 117 ASP A CA 1
ATOM 944 C C . ASP A 1 117 ? -15.360 2.818 0.902 1.00 94.25 117 ASP A C 1
ATOM 946 O O . ASP A 1 117 ? -16.368 3.537 0.884 1.00 94.25 117 ASP A O 1
ATOM 950 N N . PRO A 1 118 ? -14.580 2.681 -0.194 1.00 90.62 118 PRO A N 1
ATOM 951 C CA . PRO A 1 118 ? -14.861 3.378 -1.443 1.00 90.62 118 PRO A CA 1
ATOM 952 C C . PRO A 1 118 ? -16.245 2.994 -1.977 1.00 90.62 118 PRO A C 1
ATOM 954 O O . PRO A 1 118 ? -16.560 1.816 -2.152 1.00 90.62 118 PRO A O 1
ATOM 957 N N . LYS A 1 119 ? -17.070 4.007 -2.262 1.00 88.25 119 LYS A N 1
ATOM 958 C CA . LYS A 1 119 ? -18.453 3.828 -2.740 1.00 88.25 119 LYS A CA 1
ATOM 959 C C . LYS A 1 119 ? -18.536 3.458 -4.222 1.00 88.25 119 LYS A C 1
ATOM 961 O O . LYS A 1 119 ? -19.490 2.804 -4.629 1.00 88.25 119 LYS A O 1
ATOM 966 N N . ASP A 1 120 ? -17.556 3.886 -5.016 1.00 85.94 120 ASP A N 1
ATOM 967 C CA . ASP A 1 120 ? -17.454 3.593 -6.446 1.00 85.94 120 ASP A CA 1
ATOM 968 C C . ASP A 1 120 ? -16.003 3.267 -6.813 1.00 85.94 120 ASP A C 1
ATOM 970 O O . ASP A 1 120 ? -15.156 4.149 -6.943 1.00 85.94 120 ASP A O 1
ATOM 974 N N . GLU A 1 121 ? -15.713 1.981 -7.009 1.00 81.38 121 GLU A N 1
ATOM 975 C CA . GLU A 1 121 ? -14.362 1.529 -7.348 1.00 81.38 121 GLU A CA 1
ATOM 976 C C . GLU A 1 121 ? -13.910 1.959 -8.759 1.00 81.38 121 GLU A C 1
ATOM 978 O O . GLU A 1 121 ? -12.718 1.892 -9.055 1.00 81.38 121 GLU A O 1
ATOM 983 N N . LYS A 1 122 ? -14.827 2.404 -9.634 1.00 83.06 122 LYS A N 1
ATOM 984 C CA . LYS A 1 122 ? -14.499 2.882 -10.989 1.00 83.06 122 LYS A CA 1
ATOM 985 C C . LYS A 1 122 ? -14.140 4.366 -11.022 1.00 83.06 122 LYS A C 1
ATOM 987 O O . LYS A 1 122 ? -13.574 4.826 -12.013 1.00 83.06 122 LYS A O 1
ATOM 992 N N . LYS A 1 123 ? -14.462 5.111 -9.963 1.00 83.69 123 LYS A N 1
ATOM 993 C CA . LYS A 1 123 ? -14.196 6.547 -9.843 1.00 83.69 123 LYS A CA 1
ATOM 994 C C . LYS A 1 123 ? -13.502 6.844 -8.506 1.00 83.69 123 LYS A C 1
ATOM 996 O O . LYS A 1 123 ? -14.133 7.405 -7.610 1.00 83.69 123 LYS A O 1
ATOM 1001 N N . PRO A 1 124 ? -12.217 6.469 -8.369 1.00 82.69 124 PRO A N 1
ATOM 1002 C CA . PRO A 1 124 ? -11.479 6.651 -7.125 1.00 82.69 124 PRO A CA 1
ATOM 1003 C C . PRO A 1 124 ? -11.352 8.137 -6.772 1.00 82.69 124 PRO A C 1
ATOM 1005 O O . PRO A 1 124 ? -11.047 8.963 -7.636 1.00 82.69 124 PRO A O 1
ATOM 1008 N N . ASN A 1 125 ? -11.555 8.470 -5.498 1.00 84.69 125 ASN A N 1
ATOM 1009 C CA . ASN A 1 125 ? -11.389 9.813 -4.947 1.00 84.69 125 ASN A CA 1
ATOM 1010 C C . ASN A 1 125 ? -10.567 9.765 -3.644 1.00 84.69 125 ASN A C 1
ATOM 1012 O O . ASN A 1 125 ? -11.092 10.023 -2.558 1.00 84.69 125 ASN A O 1
ATOM 1016 N N . PRO A 1 126 ? -9.278 9.392 -3.730 1.00 84.81 126 PRO A N 1
ATOM 1017 C CA . PRO A 1 126 ? -8.474 9.126 -2.552 1.00 84.81 126 PRO A CA 1
ATOM 1018 C C . PRO A 1 126 ? -8.123 10.380 -1.765 1.00 84.81 126 PRO A C 1
ATOM 1020 O O . PRO A 1 126 ? -7.771 11.425 -2.315 1.00 84.81 126 PRO A O 1
ATOM 1023 N N . THR A 1 127 ? -8.107 10.217 -0.446 1.00 85.88 127 THR A N 1
ATOM 1024 C CA . THR A 1 127 ? -7.452 11.148 0.464 1.00 85.88 127 THR A CA 1
ATOM 1025 C C . THR A 1 127 ? -5.953 11.067 0.211 1.00 85.88 127 THR A C 1
ATOM 1027 O O . THR A 1 127 ? -5.324 10.037 0.473 1.00 85.88 127 THR A O 1
ATOM 1030 N N . ALA A 1 128 ? -5.375 12.145 -0.319 1.00 79.38 128 ALA A N 1
ATOM 1031 C CA . ALA A 1 128 ? -3.940 12.224 -0.552 1.00 79.38 128 ALA A CA 1
ATOM 1032 C C . ALA A 1 128 ? -3.175 12.079 0.772 1.00 79.38 128 ALA A C 1
ATOM 1034 O O . ALA A 1 128 ? -3.537 12.661 1.799 1.00 79.38 128 ALA A O 1
ATOM 1035 N N . PHE A 1 129 ? -2.099 11.301 0.747 1.00 76.06 129 PHE A N 1
ATOM 1036 C CA . PHE A 1 129 ? -1.189 11.190 1.875 1.00 76.06 129 PHE A CA 1
ATOM 1037 C C . PHE A 1 129 ? -0.537 12.543 2.169 1.00 76.06 129 PHE A C 1
ATOM 1039 O O . PHE A 1 129 ? -0.155 13.281 1.258 1.00 76.06 129 PHE A O 1
ATOM 1046 N N . ASN A 1 130 ? -0.370 12.852 3.455 1.00 65.19 130 ASN A N 1
ATOM 1047 C CA . ASN A 1 130 ? 0.345 14.051 3.866 1.00 65.19 130 ASN A CA 1
ATOM 1048 C C . ASN A 1 130 ? 1.841 13.736 3.964 1.00 65.19 130 ASN A C 1
ATOM 1050 O O . ASN A 1 130 ? 2.314 13.159 4.945 1.00 65.19 130 ASN A O 1
ATOM 1054 N N . PHE A 1 131 ? 2.589 14.096 2.926 1.00 65.44 131 PHE A N 1
ATOM 1055 C CA . PHE A 1 131 ? 4.039 13.957 2.914 1.00 65.44 131 PHE A CA 1
ATOM 1056 C C . PHE A 1 131 ? 4.668 15.203 3.520 1.00 65.44 131 PHE A C 1
ATOM 1058 O O . PHE A 1 131 ? 4.939 16.173 2.814 1.00 65.44 131 PHE A O 1
ATOM 1065 N N . ASN A 1 132 ? 4.901 15.174 4.829 1.00 53.31 132 ASN A N 1
ATOM 1066 C CA . ASN A 1 132 ? 5.757 16.153 5.480 1.00 53.31 132 ASN A CA 1
ATOM 1067 C C . ASN A 1 132 ? 7.211 15.667 5.380 1.00 53.31 132 ASN A C 1
ATOM 1069 O O . ASN A 1 132 ? 7.669 14.879 6.207 1.00 53.31 132 ASN A O 1
ATOM 1073 N N . MET A 1 133 ? 7.921 16.079 4.327 1.00 49.12 133 MET A N 1
ATOM 1074 C CA . MET A 1 133 ? 9.361 15.838 4.209 1.00 49.12 133 MET A CA 1
ATOM 1075 C C . MET A 1 133 ? 10.093 17.107 4.634 1.00 49.12 133 MET A C 1
ATOM 1077 O O . MET A 1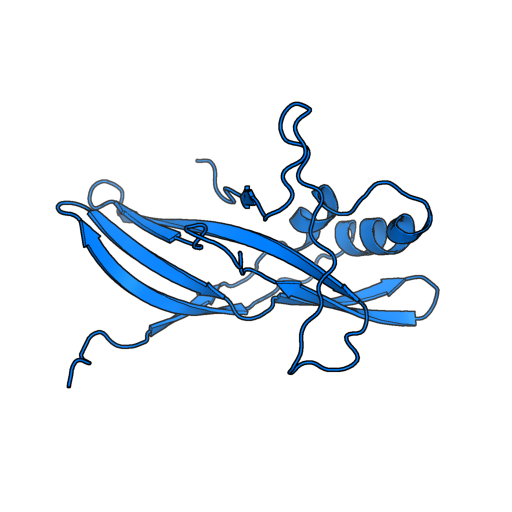 133 ? 9.977 18.137 3.974 1.00 49.12 133 MET A O 1
ATOM 1081 N N . ALA A 1 134 ? 10.823 17.034 5.750 1.00 41.94 134 ALA A N 1
ATOM 1082 C CA . ALA A 1 134 ? 11.635 18.137 6.271 1.00 41.94 134 ALA A CA 1
ATOM 1083 C C . ALA A 1 134 ? 10.880 19.484 6.389 1.00 41.94 134 ALA A C 1
ATOM 1085 O O . ALA A 1 134 ? 11.412 20.534 6.041 1.00 41.94 134 ALA A O 1
ATOM 1086 N N . GLY A 1 135 ? 9.625 19.466 6.854 1.00 42.12 135 GLY A N 1
ATOM 1087 C CA . GLY A 1 135 ? 8.829 20.682 7.063 1.00 42.12 135 GLY A CA 1
ATOM 1088 C C . GLY A 1 135 ? 8.145 21.232 5.809 1.00 42.12 135 GLY A C 1
ATOM 1089 O O . GLY A 1 135 ? 7.464 22.250 5.899 1.00 42.12 135 GLY A O 1
ATOM 1090 N N . THR A 1 136 ? 8.286 20.574 4.653 1.00 41.53 136 THR A N 1
ATOM 1091 C CA . THR A 1 136 ? 7.587 20.949 3.416 1.00 41.53 136 THR A CA 1
ATOM 1092 C C . THR A 1 136 ? 6.465 19.958 3.122 1.00 41.53 136 THR A C 1
ATOM 1094 O O . THR A 1 136 ? 6.697 18.753 3.004 1.00 41.53 136 THR A O 1
ATOM 1097 N N . GLN A 1 137 ? 5.245 20.476 2.984 1.00 52.19 137 GLN A N 1
ATOM 1098 C CA . GLN A 1 137 ? 4.067 19.699 2.612 1.00 52.19 137 GLN A CA 1
ATOM 1099 C C . GLN A 1 137 ? 4.044 19.488 1.092 1.00 52.19 137 GLN A C 1
ATOM 1101 O O . GLN A 1 137 ? 3.927 20.447 0.331 1.00 52.19 137 GLN A O 1
ATOM 1106 N N . LEU A 1 138 ? 4.144 18.238 0.632 1.00 53.62 138 LEU A N 1
ATOM 1107 C CA . LEU A 1 138 ? 3.974 17.919 -0.788 1.00 53.62 138 LEU A CA 1
ATOM 1108 C C . LEU A 1 138 ? 2.523 17.532 -1.085 1.00 53.62 138 LEU A C 1
ATOM 1110 O O . LEU A 1 138 ? 2.039 16.501 -0.630 1.00 53.62 138 LEU A O 1
ATOM 1114 N N . SER A 1 139 ? 1.851 18.337 -1.908 1.00 50.69 139 SER A N 1
ATOM 1115 C CA . SER A 1 139 ? 0.437 18.175 -2.278 1.00 50.69 139 SER A CA 1
ATOM 1116 C C . SER A 1 139 ? 0.148 17.058 -3.294 1.00 50.69 139 SER A C 1
ATOM 1118 O O . SER A 1 139 ? -1.006 16.681 -3.466 1.00 50.69 139 SER A O 1
ATOM 1120 N N . ASN A 1 140 ? 1.171 16.503 -3.960 1.00 53.62 140 ASN A N 1
ATOM 1121 C CA . ASN A 1 140 ? 0.990 15.707 -5.189 1.00 53.62 140 ASN A CA 1
ATOM 1122 C C . ASN A 1 140 ? 1.602 14.278 -5.134 1.00 53.62 140 ASN A C 1
ATOM 1124 O O . ASN A 1 140 ? 1.979 13.721 -6.170 1.00 53.62 140 ASN A O 1
ATOM 1128 N N . GLY A 1 141 ? 1.775 13.675 -3.950 1.00 52.12 141 GLY A N 1
ATOM 1129 C CA . GLY A 1 141 ? 2.414 12.349 -3.793 1.00 52.12 141 GLY A CA 1
ATOM 1130 C C . GLY A 1 141 ? 3.924 12.402 -3.503 1.00 52.12 141 GLY A C 1
ATOM 1131 O O . GLY A 1 141 ? 4.576 13.380 -3.870 1.00 52.12 141 GLY A O 1
ATOM 1132 N N . THR A 1 142 ? 4.498 11.360 -2.886 1.00 53.53 142 THR A N 1
ATOM 1133 C CA . THR A 1 142 ? 5.960 11.214 -2.713 1.00 53.53 142 THR A CA 1
ATOM 1134 C C . THR A 1 142 ? 6.464 9.869 -3.230 1.00 53.53 142 THR A C 1
ATOM 1136 O O . THR A 1 142 ? 5.742 8.870 -3.207 1.00 53.53 142 THR A O 1
ATOM 1139 N N . GLN A 1 143 ? 7.720 9.838 -3.676 1.00 52.81 143 GLN A N 1
ATOM 1140 C CA . GLN A 1 143 ? 8.447 8.597 -3.948 1.00 52.81 143 GLN A CA 1
ATOM 1141 C C . GLN A 1 143 ? 8.935 8.018 -2.622 1.00 52.81 143 GLN A C 1
ATOM 1143 O O . GLN A 1 143 ? 9.703 8.663 -1.909 1.00 52.81 143 GLN A O 1
ATOM 1148 N N . ILE A 1 144 ? 8.490 6.810 -2.280 1.00 56.66 144 ILE A N 1
ATOM 1149 C CA . ILE A 1 144 ? 8.946 6.116 -1.077 1.00 56.66 144 ILE A CA 1
ATOM 1150 C C . ILE A 1 144 ? 9.935 5.033 -1.515 1.00 56.66 144 ILE A C 1
ATOM 1152 O O . ILE A 1 144 ? 9.618 4.173 -2.339 1.00 56.66 144 ILE A O 1
ATOM 1156 N N . LYS A 1 145 ? 11.153 5.080 -0.971 1.00 50.66 145 LYS A N 1
ATOM 1157 C CA . LYS A 1 145 ? 12.140 4.007 -1.121 1.00 50.66 145 LYS A CA 1
ATOM 1158 C C . LYS A 1 145 ? 11.819 2.920 -0.096 1.00 50.66 145 LYS A C 1
ATOM 1160 O O . LYS A 1 145 ? 11.872 3.176 1.102 1.00 50.66 145 LYS A O 1
ATOM 1165 N N . PHE A 1 146 ? 11.456 1.726 -0.562 1.00 50.97 146 PHE A N 1
ATOM 1166 C CA . PHE A 1 146 ? 11.066 0.608 0.312 1.00 50.97 146 PHE A CA 1
ATOM 1167 C C . PHE A 1 146 ? 12.234 -0.309 0.694 1.00 50.97 146 PHE A C 1
ATOM 1169 O O . PHE A 1 146 ? 12.073 -1.146 1.577 1.00 50.97 146 PHE A O 1
ATOM 1176 N N . PHE A 1 147 ? 13.403 -0.134 0.070 1.00 36.25 147 PHE A N 1
ATOM 1177 C CA . PHE A 1 147 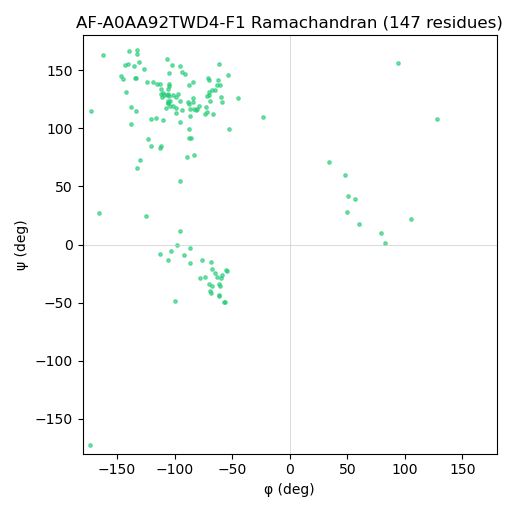? 14.580 -0.969 0.300 1.00 36.25 147 PHE A CA 1
ATOM 1178 C C . PHE A 1 147 ? 15.821 -0.090 0.477 1.00 36.25 147 PHE A C 1
ATOM 1180 O O . PHE A 1 147 ? 16.232 0.600 -0.454 1.00 36.25 147 PHE A O 1
ATOM 1187 N N . GLU A 1 148 ? 16.409 -0.105 1.669 1.00 27.11 148 GLU A N 1
ATOM 1188 C CA . GLU A 1 148 ? 17.820 0.239 1.874 1.00 27.11 148 GLU A CA 1
ATOM 1189 C C . GLU A 1 148 ? 18.623 -1.066 2.060 1.00 27.11 148 GLU A C 1
ATOM 1191 O O . GLU A 1 148 ? 18.001 -2.080 2.388 1.00 27.11 148 GLU A O 1
ATOM 1196 N N . PRO A 1 149 ? 19.938 -1.072 1.749 1.00 33.31 149 PRO A N 1
ATOM 1197 C CA . PRO A 1 149 ? 20.768 -2.280 1.683 1.00 33.31 149 PRO A CA 1
ATOM 1198 C C . PRO A 1 149 ? 20.756 -3.163 2.930 1.00 33.31 149 PRO A C 1
ATOM 1200 O O . PRO A 1 149 ? 20.718 -2.607 4.049 1.00 33.31 149 PRO A O 1
#

Radius of gyration: 16.68 Å; Cα contacts (8 Å, |Δi|>4): 289; chains: 1; bounding box: 45×32×51 Å

Secondary structure (DSSP, 8-state):
----S--EEEEEEEE-GGGGGGGS--STTTHHHHHHHHT--S-EEEEEEEEEEEETTEEEEEEEEPPEEEEEEETTEEEEEEEE----SSS--EEEEEETTTTEEEEEEEE-EEEES-S-TTS---EE--EEETTEEETT-EEEE----

Foldseek 3Di:
DDDDQDQDKDKDKQDLQLVCLVQQDPDPVCVFVSVQSVPDRDGWIWIWGWDWDDDPPKIKIFTQIDFGWDWTDGPNDTKIKTWGQDFPDDDDTFMWIQDPVPNDIFTWTWTFFMDIRDPDPVDDDGDGGFDCDVNDTDNGTDTDGPDDD

Sequence (149 aa):
MHGDGKDTVMTVNNFPVKIFARYIPENAEMKDLKEALKKYEMPVNFKSVVYYYTVTPVVQFMLFPDAITVNLEYGGATHKVKFYCYSSGNSRYTFGQVTQDKSKVEAYLVVYGYEVDPKDEKKPNPTAFNFNMAGTQLSNGTQIKFFEP

Solvent-accessible surface area (backbone atoms only — not comparable to full-atom values): 8835 Å² total; per-residue (Å²): 139,91,85,88,74,72,84,39,76,47,73,50,70,63,40,71,66,30,65,55,33,79,36,49,63,97,47,86,88,41,44,56,61,32,54,34,34,58,68,50,76,73,66,40,68,42,48,21,47,36,48,79,49,79,52,90,90,33,44,32,30,38,45,48,46,51,64,45,70,48,78,41,67,47,98,92,43,78,40,48,33,37,37,36,45,55,37,85,68,96,85,51,68,21,39,31,40,38,44,78,90,68,80,45,80,49,66,32,51,21,49,19,25,36,35,72,60,68,89,46,87,90,64,79,79,56,52,65,39,61,44,70,57,93,88,43,79,41,93,66,42,52,80,43,79,82,73,79,136